Protein AF-A0A1E8FIF0-F1 (afdb_monomer_lite)

Secondary structure (DSSP, 8-state):
--HHHHHHHHHHHHHHHHHHHHHHHHHHHHS-TTTT-S-GGGHHHHHHHHHHHHHHHHHHH-TT-HHHHTTGGGG---HHHHHHHHHHHHHHHHHHHHHHHHHHHH--HHHHHHIIIIIHHHHHHHHHHHHHHHHHHHHHHTT--

Radius of gyration: 16.67 Å; chains: 1; bounding box: 37×28×55 Å

Foldseek 3Di:
DDPVLLVLLLVLLLVLLVVLLVVLVVCVVVDVPCVVPVDNLLVQLVSLVSSLVSQVVVCVVVVLGSSCVSVVVVSPDDSVLSNQLRVLSSVLSNVSNVVSVVCSVPPDPVSNVCCVPPVNVVSSNCSSVVSSVVSVVVVVVVPDD

Sequence (145 aa):
MTKMSMWAIYWRFYLVVFSVFLLTVLVIQLLPVLPLIPNTVYHPTAFWLMAGLITFILSLFVPQGLVYACYGKRLSFRPVFWTRLHYCLYGLFGFLAAFALIVQAVASPFVWAGYKLYCQPAVLLLGPWVAVSLTLSVAKQNNRP

pLDDT: mean 88.97, std 8.43, range [41.06, 96.06]

Structure (mmCIF, N/CA/C/O backbone):
data_AF-A0A1E8FIF0-F1
#
_entry.id   AF-A0A1E8FIF0-F1
#
loop_
_atom_site.group_PDB
_atom_site.id
_atom_site.type_symbol
_atom_site.label_atom_id
_atom_site.label_alt_id
_atom_site.label_comp_id
_atom_site.label_asym_id
_atom_site.label_entity_id
_atom_site.label_seq_id
_atom_site.pdbx_PDB_ins_code
_atom_site.Cartn_x
_atom_site.Cartn_y
_atom_site.Cartn_z
_atom_site.occupancy
_atom_site.B_iso_or_equiv
_atom_site.auth_seq_id
_atom_site.auth_comp_id
_atom_site.auth_asym_id
_atom_site.auth_atom_id
_atom_site.pdbx_PDB_model_num
ATOM 1 N N . MET A 1 1 ? -4.656 -11.500 24.552 1.00 57.56 1 MET A N 1
ATOM 2 C CA . MET A 1 1 ? -5.024 -11.052 23.190 1.00 57.56 1 MET A CA 1
ATOM 3 C C . MET A 1 1 ? -4.985 -12.260 22.263 1.00 57.56 1 MET A C 1
ATOM 5 O O . MET A 1 1 ? -3.965 -12.934 22.231 1.00 57.56 1 MET A O 1
ATOM 9 N N . THR A 1 2 ? -6.103 -12.619 21.628 1.00 68.19 2 THR A N 1
ATOM 10 C CA . THR A 1 2 ? -6.284 -13.923 20.959 1.00 68.19 2 THR A CA 1
ATOM 11 C C . THR A 1 2 ? -5.759 -13.908 19.517 1.00 68.19 2 THR A C 1
ATOM 13 O O . THR A 1 2 ? -5.842 -12.883 18.841 1.00 68.19 2 THR A O 1
ATOM 16 N N . LYS A 1 3 ? -5.261 -15.049 19.008 1.00 70.00 3 LYS A N 1
ATOM 17 C CA . LYS A 1 3 ? -4.863 -15.225 17.589 1.00 70.00 3 LYS A CA 1
ATOM 18 C C . LYS A 1 3 ? -5.953 -14.754 16.607 1.00 70.00 3 LYS A C 1
ATOM 20 O O . LYS A 1 3 ? -5.643 -14.191 15.563 1.00 70.00 3 LYS A O 1
ATOM 25 N N . MET A 1 4 ? -7.223 -14.903 16.993 1.00 69.12 4 MET A N 1
ATOM 26 C CA . MET A 1 4 ? -8.390 -14.430 16.238 1.00 69.12 4 MET A CA 1
ATOM 27 C C . MET A 1 4 ? -8.372 -12.919 15.971 1.00 69.12 4 MET A C 1
ATOM 29 O O . MET A 1 4 ? -8.752 -12.480 14.889 1.00 69.12 4 MET A O 1
ATOM 33 N N . SER A 1 5 ? -7.887 -12.116 16.920 1.00 80.44 5 SER A N 1
ATOM 34 C CA . SER A 1 5 ? -7.798 -10.668 16.736 1.00 80.44 5 SER A CA 1
ATOM 35 C C . SER A 1 5 ? -6.733 -10.279 15.706 1.00 80.44 5 SER A C 1
ATOM 37 O O . SER A 1 5 ? -6.986 -9.380 14.907 1.00 80.44 5 SER A O 1
ATOM 39 N N . MET A 1 6 ? -5.589 -10.973 15.673 1.00 85.06 6 MET A N 1
ATOM 40 C CA . MET A 1 6 ? -4.544 -10.727 14.669 1.00 85.06 6 MET A CA 1
ATOM 41 C C . MET A 1 6 ? -5.052 -11.003 13.257 1.00 85.06 6 MET A C 1
ATOM 43 O O . MET A 1 6 ? -4.912 -10.159 12.376 1.00 85.06 6 MET A O 1
ATOM 47 N N . TRP A 1 7 ? -5.713 -12.145 13.066 1.00 89.12 7 TRP A N 1
ATOM 48 C CA . TRP A 1 7 ? -6.292 -12.521 11.778 1.00 89.12 7 TRP A CA 1
ATOM 49 C C . TRP A 1 7 ? -7.358 -11.530 11.298 1.00 89.12 7 TRP A C 1
ATOM 51 O O . TRP A 1 7 ? -7.396 -11.149 10.129 1.00 89.12 7 TRP A O 1
ATOM 61 N N . ALA A 1 8 ? -8.191 -11.051 12.223 1.00 90.19 8 ALA A N 1
ATOM 62 C CA . ALA A 1 8 ? -9.216 -10.062 11.929 1.00 90.19 8 ALA A CA 1
ATOM 63 C C . ALA A 1 8 ? -8.621 -8.730 11.436 1.00 90.19 8 ALA A C 1
ATOM 65 O O . ALA A 1 8 ? -9.164 -8.120 10.513 1.00 90.19 8 ALA A O 1
ATOM 66 N N . ILE A 1 9 ? -7.521 -8.266 12.034 1.00 91.12 9 ILE A N 1
ATOM 67 C CA . ILE A 1 9 ? -6.844 -7.035 11.604 1.00 91.12 9 ILE A CA 1
ATOM 68 C C . ILE A 1 9 ? -6.140 -7.258 10.260 1.00 91.12 9 ILE A C 1
ATOM 70 O O . ILE A 1 9 ? -6.245 -6.415 9.372 1.00 91.12 9 ILE A O 1
ATOM 74 N N . TYR A 1 10 ? -5.479 -8.406 10.099 1.00 91.69 10 TYR A N 1
ATOM 75 C CA . TYR A 1 10 ? -4.754 -8.775 8.887 1.00 91.69 10 TYR A CA 1
ATOM 76 C C . TYR A 1 10 ? -5.641 -8.692 7.637 1.00 91.69 10 TYR A C 1
ATOM 78 O O . TYR A 1 10 ? -5.324 -7.944 6.716 1.00 91.69 10 TYR A O 1
ATOM 86 N N . TRP A 1 11 ? -6.809 -9.343 7.635 1.00 91.19 11 TRP A N 1
ATOM 87 C CA . TRP A 1 11 ? -7.717 -9.283 6.483 1.00 91.19 11 TRP A CA 1
ATOM 88 C C . TRP A 1 11 ? -8.254 -7.888 6.179 1.00 91.19 11 TRP A C 1
ATOM 90 O O . TRP A 1 11 ? -8.413 -7.537 5.014 1.00 91.19 11 TRP A O 1
ATOM 100 N N . ARG A 1 12 ? -8.515 -7.069 7.205 1.00 93.94 12 ARG A N 1
ATOM 101 C CA . ARG A 1 12 ? -8.953 -5.677 7.005 1.00 93.94 12 ARG A CA 1
ATOM 102 C C . ARG A 1 12 ? -7.869 -4.853 6.335 1.00 93.94 12 ARG A C 1
ATOM 104 O O . ARG A 1 12 ? -8.163 -4.075 5.437 1.00 93.94 12 ARG A O 1
ATOM 111 N N . PHE A 1 13 ? -6.622 -5.049 6.752 1.00 93.94 13 PHE A N 1
ATOM 112 C CA . PHE A 1 13 ? -5.481 -4.386 6.140 1.00 93.94 13 PHE A CA 1
ATOM 113 C C . PHE A 1 13 ? -5.356 -4.776 4.663 1.00 93.94 13 PHE A C 1
ATOM 115 O O . PHE A 1 13 ? -5.211 -3.906 3.811 1.00 93.94 13 PHE A O 1
ATOM 122 N N . TYR A 1 14 ? -5.496 -6.065 4.347 1.00 93.62 14 TYR A N 1
ATOM 123 C CA . TYR A 1 14 ? -5.507 -6.546 2.964 1.00 93.62 14 TYR A CA 1
ATOM 124 C C . TYR A 1 14 ? -6.635 -5.966 2.129 1.00 93.62 14 TYR A C 1
ATOM 126 O O . TYR A 1 14 ? -6.396 -5.551 1.001 1.00 93.62 14 TYR A O 1
ATOM 134 N N . LEU A 1 15 ? -7.846 -5.914 2.684 1.00 94.62 15 LEU A N 1
ATOM 135 C CA . LEU A 1 15 ? -8.990 -5.317 2.008 1.00 94.62 15 LEU A CA 1
ATOM 136 C C . LEU A 1 15 ? -8.689 -3.859 1.653 1.00 94.62 15 LEU A C 1
ATOM 138 O O . LEU A 1 15 ? -8.938 -3.447 0.527 1.00 94.62 15 LEU A O 1
ATOM 142 N N . VAL A 1 16 ? -8.088 -3.098 2.571 1.00 95.00 16 VAL A N 1
ATOM 143 C CA . VAL A 1 16 ? -7.667 -1.718 2.294 1.00 95.00 16 VAL A CA 1
ATOM 144 C C . VAL A 1 16 ? -6.605 -1.657 1.200 1.00 95.00 16 VAL A C 1
ATOM 146 O O . VAL A 1 16 ? -6.774 -0.889 0.258 1.00 95.00 16 VAL A O 1
ATOM 149 N N . VAL A 1 17 ? -5.538 -2.457 1.288 1.00 94.56 17 VAL A N 1
ATOM 150 C CA . VAL A 1 17 ? -4.471 -2.483 0.269 1.00 94.56 17 VAL A CA 1
ATOM 151 C C . VAL A 1 17 ? -5.044 -2.814 -1.108 1.00 94.56 17 VAL A C 1
ATOM 153 O O . VAL A 1 17 ? -4.742 -2.124 -2.078 1.00 94.56 17 VAL A O 1
ATOM 156 N N . PHE A 1 18 ? -5.910 -3.823 -1.187 1.00 94.56 18 PHE A N 1
ATOM 157 C CA . PHE A 1 18 ? -6.570 -4.233 -2.420 1.00 94.56 18 PHE A CA 1
ATOM 158 C C . PHE A 1 18 ? -7.480 -3.132 -2.978 1.00 94.56 18 PHE A C 1
ATOM 160 O O . PHE A 1 18 ? -7.383 -2.798 -4.156 1.00 94.56 18 PHE A O 1
ATOM 167 N N . SER A 1 19 ? -8.309 -2.509 -2.137 1.00 94.69 19 SER A N 1
ATOM 168 C CA . SER A 1 19 ? -9.178 -1.401 -2.548 1.00 94.69 19 SER A CA 1
ATOM 169 C C . SER A 1 19 ? -8.383 -0.191 -3.045 1.00 94.69 19 SER A C 1
ATOM 171 O O . SER A 1 19 ? -8.732 0.387 -4.072 1.00 94.69 19 SER A O 1
ATOM 173 N N . VAL A 1 20 ? -7.289 0.175 -2.366 1.00 95.62 20 VAL A N 1
ATOM 174 C CA . VAL A 1 20 ? -6.392 1.256 -2.811 1.00 95.62 20 VAL A CA 1
ATOM 175 C C . VAL A 1 20 ? -5.733 0.894 -4.139 1.00 95.62 20 VAL A C 1
ATOM 177 O O . VAL A 1 20 ? -5.651 1.740 -5.026 1.00 95.62 20 VAL A O 1
ATOM 180 N N . PHE A 1 21 ? -5.294 -0.354 -4.306 1.00 94.75 21 PHE A N 1
ATOM 181 C CA . PHE A 1 21 ? -4.705 -0.832 -5.554 1.00 94.75 21 PHE A CA 1
ATOM 182 C C . PHE A 1 21 ? -5.697 -0.732 -6.719 1.00 94.75 21 PHE A C 1
ATOM 184 O O . PHE A 1 21 ? -5.369 -0.138 -7.744 1.00 94.75 21 PHE A O 1
ATOM 191 N N . LEU A 1 22 ? -6.926 -1.230 -6.547 1.00 95.81 22 LEU A N 1
ATOM 192 C CA . LEU A 1 22 ? -7.983 -1.116 -7.557 1.00 95.81 22 LEU A CA 1
ATOM 193 C C . LEU A 1 22 ? -8.293 0.341 -7.898 1.00 95.81 22 LEU A C 1
ATOM 195 O O . LEU A 1 22 ? -8.395 0.690 -9.073 1.00 95.81 22 LEU A O 1
ATOM 199 N N . LEU A 1 23 ? -8.400 1.202 -6.883 1.00 95.94 23 LEU A N 1
ATOM 200 C CA . LEU A 1 23 ? -8.649 2.622 -7.097 1.00 95.94 23 LEU A CA 1
ATOM 201 C C . LEU A 1 23 ? -7.483 3.285 -7.839 1.00 95.94 23 LEU A C 1
ATOM 203 O O . LEU A 1 23 ? -7.711 4.115 -8.707 1.00 95.94 23 LEU A O 1
ATOM 207 N N . THR A 1 24 ? -6.244 2.886 -7.555 1.00 95.56 24 THR A N 1
ATOM 208 C CA . THR A 1 24 ? -5.052 3.390 -8.252 1.00 95.56 24 THR A CA 1
ATOM 209 C C . THR A 1 24 ? -5.065 2.985 -9.722 1.00 95.56 24 THR A C 1
ATOM 211 O O . THR A 1 24 ? -4.824 3.826 -10.585 1.00 95.56 24 THR A O 1
ATOM 214 N N . VAL A 1 25 ? -5.399 1.725 -10.024 1.00 94.25 25 VAL A N 1
ATOM 215 C CA . VAL A 1 25 ? -5.568 1.245 -11.405 1.00 94.25 25 VAL A CA 1
ATOM 216 C C . VAL A 1 25 ? -6.651 2.048 -12.123 1.00 94.25 25 VAL A C 1
ATOM 218 O O . VAL A 1 25 ? -6.410 2.541 -13.221 1.00 94.25 25 VAL A O 1
ATOM 221 N N . LEU A 1 26 ? -7.811 2.236 -11.491 1.00 95.06 26 LEU A N 1
ATOM 222 C CA . LEU A 1 26 ? -8.918 3.002 -12.061 1.00 95.06 26 LEU A CA 1
ATOM 223 C C . LEU A 1 26 ? -8.533 4.468 -12.305 1.00 95.06 26 LEU A C 1
ATOM 225 O O . LEU A 1 26 ? -8.788 4.999 -13.380 1.00 95.06 26 LEU A O 1
ATOM 229 N N . VAL A 1 27 ? -7.859 5.109 -11.349 1.00 94.31 27 VAL A N 1
ATOM 230 C CA . VAL A 1 27 ? -7.375 6.490 -11.487 1.00 94.31 27 VAL A CA 1
ATOM 231 C C . VAL A 1 27 ? -6.384 6.614 -12.640 1.00 94.31 27 VAL A C 1
ATOM 233 O O . VAL A 1 27 ? -6.498 7.545 -13.423 1.00 94.31 27 VAL A O 1
ATOM 236 N N . ILE A 1 28 ? -5.447 5.678 -12.788 1.00 92.81 28 ILE A N 1
ATOM 237 C CA . ILE A 1 28 ? -4.466 5.685 -13.884 1.00 92.81 28 ILE A CA 1
ATOM 238 C C . ILE A 1 28 ? -5.111 5.409 -15.249 1.00 92.81 28 ILE A C 1
ATOM 240 O O . ILE A 1 28 ? -4.606 5.871 -16.268 1.00 92.81 28 ILE A O 1
ATOM 244 N N . GLN A 1 29 ? -6.207 4.650 -15.293 1.00 91.00 29 GLN A N 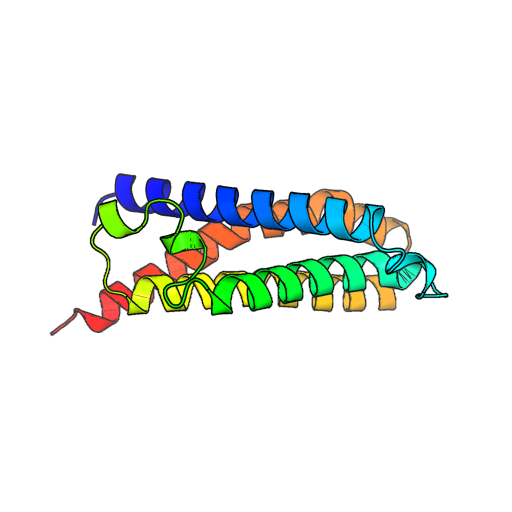1
ATOM 245 C CA . GLN A 1 29 ? -6.958 4.426 -16.530 1.00 91.00 29 GLN A CA 1
ATOM 246 C C . GLN A 1 29 ? -7.797 5.645 -16.928 1.00 91.00 29 GLN A C 1
ATOM 248 O O . GLN A 1 29 ? -7.895 5.953 -18.113 1.00 91.00 29 GLN A O 1
ATOM 253 N N . LEU A 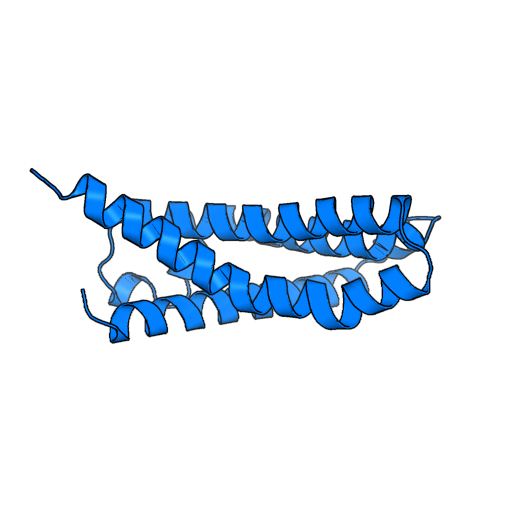1 30 ? -8.405 6.330 -15.956 1.00 93.31 30 LEU A N 1
ATOM 254 C CA . LEU A 1 30 ? -9.279 7.480 -16.204 1.00 93.31 30 LEU A CA 1
ATOM 255 C C . LEU A 1 30 ? -8.514 8.797 -16.367 1.00 93.31 30 LEU A C 1
ATOM 257 O O . LEU A 1 30 ? -8.958 9.680 -17.096 1.00 93.31 30 LEU A O 1
ATOM 261 N N . LEU A 1 31 ? -7.379 8.942 -15.686 1.00 90.75 31 LEU A N 1
ATOM 262 C CA . LEU A 1 31 ? -6.505 10.104 -15.777 1.00 90.75 31 LEU A CA 1
ATOM 263 C C . LEU A 1 31 ? -5.203 9.685 -16.466 1.00 90.75 31 LEU A C 1
ATOM 265 O O . LEU A 1 31 ? -4.559 8.745 -16.001 1.00 90.75 31 LEU A O 1
ATOM 269 N N . PRO A 1 32 ? -4.742 10.396 -17.511 1.00 85.50 32 PRO A N 1
ATOM 270 C CA . PRO A 1 32 ? -3.530 10.049 -18.252 1.00 85.50 32 PRO A CA 1
ATOM 271 C C . PRO A 1 32 ? -2.247 10.407 -17.475 1.00 85.50 32 PRO A C 1
ATOM 273 O O . PRO A 1 32 ? -1.333 11.012 -18.019 1.00 85.50 32 PRO A O 1
ATOM 276 N N . VAL A 1 33 ? -2.144 10.018 -16.201 1.00 85.06 33 VAL A N 1
ATOM 277 C CA . VAL A 1 33 ? -1.016 10.352 -15.316 1.00 85.06 33 VAL A CA 1
ATOM 278 C C . VAL A 1 33 ? 0.282 9.693 -15.782 1.00 85.06 33 VAL A C 1
ATOM 280 O O . VAL A 1 33 ? 1.323 10.340 -15.786 1.00 85.06 33 VAL A O 1
ATOM 283 N N . LEU A 1 34 ? 0.238 8.421 -16.197 1.00 88.56 34 LEU A N 1
ATOM 284 C CA . LEU A 1 34 ? 1.436 7.715 -16.669 1.00 88.56 34 LEU A CA 1
ATOM 285 C C . LEU A 1 34 ? 1.973 8.273 -18.001 1.00 88.56 34 LEU A C 1
ATOM 287 O O . LEU A 1 34 ? 3.170 8.527 -18.065 1.00 88.56 34 LEU A O 1
ATOM 291 N N . PRO A 1 35 ? 1.142 8.554 -19.028 1.00 90.00 35 PRO A N 1
ATOM 292 C CA . PRO A 1 35 ? 1.596 9.228 -20.249 1.00 90.00 35 PRO A CA 1
ATOM 293 C C . PRO A 1 35 ? 2.308 10.574 -20.042 1.00 90.00 35 PRO A C 1
ATOM 295 O O . PRO A 1 35 ? 3.109 10.962 -20.888 1.00 90.00 35 PRO A O 1
ATOM 298 N N . LEU A 1 36 ? 2.045 11.286 -18.938 1.00 90.56 36 LEU A N 1
ATOM 299 C CA . LEU A 1 36 ? 2.743 12.538 -18.607 1.00 90.56 36 LEU A CA 1
ATOM 300 C C . LEU A 1 36 ? 4.198 12.320 -18.168 1.00 90.56 36 LEU A C 1
ATOM 302 O O . LEU A 1 36 ? 4.950 13.285 -18.060 1.00 90.56 36 LEU A O 1
ATOM 306 N N . ILE A 1 37 ? 4.599 11.076 -17.900 1.00 91.56 37 ILE A N 1
ATOM 307 C CA . ILE A 1 37 ? 5.949 10.702 -17.489 1.00 91.56 37 ILE A CA 1
ATOM 308 C C . ILE A 1 37 ? 6.675 10.156 -18.728 1.00 91.56 37 ILE A C 1
ATOM 310 O O . ILE A 1 37 ? 6.437 9.013 -19.116 1.00 91.56 37 ILE A O 1
ATOM 314 N N . PRO A 1 38 ? 7.594 10.921 -19.354 1.00 88.94 38 PRO A N 1
ATOM 315 C CA . PRO A 1 38 ? 8.196 10.526 -20.633 1.00 88.94 38 PRO A CA 1
ATOM 316 C C . PRO A 1 38 ? 8.997 9.227 -20.537 1.00 88.94 38 PRO A C 1
ATOM 318 O O . PRO A 1 38 ? 9.100 8.455 -21.486 1.00 88.94 38 PRO A O 1
ATOM 321 N N . ASN A 1 39 ? 9.589 8.994 -19.367 1.00 88.62 39 ASN A N 1
ATOM 322 C CA . ASN A 1 39 ? 10.393 7.823 -19.103 1.00 88.62 39 ASN A CA 1
ATOM 323 C C . ASN A 1 39 ? 9.549 6.769 -18.373 1.00 88.62 39 ASN A C 1
ATOM 325 O O . ASN A 1 39 ? 9.343 6.832 -17.157 1.00 88.62 39 ASN A O 1
ATOM 329 N N . THR A 1 40 ? 9.112 5.769 -19.141 1.00 88.38 40 THR A N 1
ATOM 330 C CA . THR A 1 40 ? 8.257 4.663 -18.684 1.00 88.38 40 THR A CA 1
ATOM 331 C C . THR A 1 40 ? 8.866 3.843 -17.557 1.00 88.38 40 THR A C 1
ATOM 333 O O . THR A 1 40 ? 8.156 3.153 -16.822 1.00 88.38 40 THR A O 1
ATOM 336 N N . VAL A 1 41 ? 10.181 3.939 -17.377 1.00 85.88 41 VAL A N 1
ATOM 337 C CA . VAL A 1 41 ? 10.883 3.213 -16.335 1.00 85.88 41 VAL A CA 1
ATOM 338 C C . VAL A 1 41 ? 10.418 3.696 -14.945 1.00 85.88 41 VAL A C 1
ATOM 340 O O . VAL A 1 41 ? 10.298 2.875 -14.042 1.00 85.88 41 VAL A O 1
ATOM 343 N N . TYR A 1 42 ? 9.995 4.961 -14.789 1.00 89.69 42 TYR A N 1
ATOM 344 C CA . TYR A 1 42 ? 9.448 5.496 -13.528 1.00 89.69 42 TYR A CA 1
ATOM 345 C C . TYR A 1 42 ? 7.979 5.141 -13.250 1.00 89.69 42 TYR A C 1
ATOM 347 O O . TYR A 1 42 ? 7.469 5.467 -12.174 1.00 89.69 42 TYR A O 1
ATOM 355 N N . HIS A 1 43 ? 7.277 4.472 -14.173 1.00 91.75 43 HIS A N 1
ATOM 356 C CA . HIS A 1 43 ? 5.856 4.153 -13.994 1.00 91.75 43 HIS A CA 1
ATOM 357 C C . HIS A 1 43 ? 5.550 3.377 -12.702 1.00 91.75 43 HIS A C 1
ATOM 359 O O . HIS A 1 43 ? 4.567 3.717 -12.047 1.00 91.75 43 HIS A O 1
ATOM 365 N N . PRO A 1 44 ? 6.345 2.378 -12.269 1.00 91.56 44 PRO A N 1
ATOM 366 C CA . PRO A 1 44 ? 6.051 1.660 -11.027 1.00 91.56 44 PRO A CA 1
ATOM 367 C C . PRO A 1 44 ? 6.202 2.533 -9.783 1.00 91.56 44 PRO A C 1
ATOM 369 O O . PRO A 1 44 ? 5.398 2.430 -8.862 1.00 91.56 44 PRO A O 1
ATOM 372 N N . THR A 1 45 ? 7.191 3.426 -9.763 1.00 93.62 45 THR A N 1
ATOM 373 C CA . THR A 1 45 ? 7.349 4.406 -8.683 1.00 93.62 45 THR A CA 1
ATOM 374 C C . THR A 1 45 ? 6.151 5.348 -8.643 1.00 93.62 45 THR A C 1
ATOM 376 O O . THR A 1 45 ? 5.547 5.532 -7.588 1.00 93.62 45 THR A O 1
ATOM 379 N N . ALA A 1 46 ? 5.751 5.884 -9.800 1.00 93.56 46 ALA A N 1
ATOM 380 C CA . ALA A 1 46 ? 4.573 6.735 -9.917 1.00 93.56 46 ALA A CA 1
ATOM 381 C C . ALA A 1 46 ? 3.291 6.013 -9.474 1.00 93.56 46 ALA A C 1
ATOM 383 O O . ALA A 1 46 ? 2.484 6.591 -8.752 1.00 93.56 46 ALA A O 1
ATOM 384 N N . PHE A 1 47 ? 3.131 4.736 -9.831 1.00 94.38 47 PHE A N 1
ATOM 385 C CA . PHE A 1 47 ? 2.007 3.905 -9.401 1.00 94.38 47 PHE A CA 1
ATOM 386 C C . PHE A 1 47 ? 1.908 3.830 -7.870 1.00 94.38 47 PHE A C 1
ATOM 388 O O . PHE A 1 47 ? 0.855 4.110 -7.299 1.00 94.38 47 PHE A O 1
ATOM 395 N N . TRP A 1 48 ? 3.008 3.507 -7.184 1.00 95.81 48 TRP A N 1
ATOM 396 C CA . TRP A 1 48 ? 3.011 3.401 -5.722 1.00 95.81 48 TRP A CA 1
ATOM 397 C C . TRP A 1 48 ? 2.853 4.755 -5.022 1.00 95.81 48 TRP A C 1
ATOM 399 O O . TRP A 1 48 ? 2.184 4.832 -3.990 1.00 95.81 48 TRP A O 1
ATOM 409 N N . LEU A 1 49 ? 3.393 5.833 -5.597 1.00 95.19 49 LEU A N 1
ATOM 410 C CA . LEU A 1 49 ? 3.147 7.191 -5.109 1.00 95.19 49 LEU A CA 1
ATOM 411 C C . LEU A 1 49 ? 1.675 7.586 -5.246 1.00 95.19 49 LEU A C 1
ATOM 413 O O . LEU A 1 49 ? 1.117 8.153 -4.310 1.00 95.19 49 LEU A O 1
ATOM 417 N N . MET A 1 50 ? 1.021 7.233 -6.356 1.00 95.50 50 MET A N 1
ATOM 418 C CA . MET A 1 50 ? -0.415 7.455 -6.537 1.00 95.50 50 MET A CA 1
ATOM 419 C C . MET A 1 50 ? -1.242 6.665 -5.519 1.00 95.50 50 MET A C 1
ATOM 421 O O . MET A 1 50 ? -2.154 7.231 -4.922 1.00 95.50 50 MET A O 1
ATOM 425 N N . ALA A 1 51 ? -0.890 5.406 -5.241 1.00 95.88 51 ALA A N 1
ATOM 426 C CA . ALA A 1 51 ? -1.526 4.628 -4.175 1.00 95.88 51 ALA A CA 1
ATOM 427 C C . ALA A 1 51 ? -1.369 5.300 -2.797 1.00 95.88 51 ALA A C 1
ATOM 429 O O . ALA A 1 51 ? -2.331 5.398 -2.027 1.00 95.88 51 ALA A O 1
ATOM 430 N N . GLY A 1 52 ? -0.175 5.822 -2.500 1.00 95.62 52 GLY A N 1
ATOM 431 C CA . GLY A 1 52 ? 0.094 6.608 -1.296 1.00 95.62 52 GLY A CA 1
ATOM 432 C C . GLY A 1 52 ? -0.739 7.892 -1.227 1.00 95.62 52 GLY A C 1
ATOM 433 O O . GLY A 1 52 ? -1.349 8.165 -0.195 1.00 95.62 52 GLY A O 1
ATOM 434 N N . LEU A 1 53 ? -0.831 8.639 -2.329 1.00 95.19 53 LEU A N 1
ATOM 435 C CA . LEU A 1 53 ? -1.615 9.872 -2.431 1.00 95.19 53 LEU A CA 1
ATOM 436 C C . LEU A 1 53 ? -3.117 9.612 -2.270 1.00 95.19 53 LEU A C 1
ATOM 438 O O . LEU A 1 53 ? -3.787 10.319 -1.524 1.00 95.19 53 LEU A O 1
ATOM 442 N N . ILE A 1 54 ? -3.643 8.571 -2.913 1.00 94.88 54 ILE A N 1
ATOM 443 C CA . ILE A 1 54 ? -5.034 8.133 -2.753 1.00 94.88 54 ILE A CA 1
ATOM 444 C C . ILE A 1 54 ? -5.305 7.788 -1.292 1.00 94.88 54 ILE A C 1
ATOM 446 O O . ILE A 1 54 ? -6.266 8.276 -0.703 1.00 94.88 54 ILE A O 1
ATOM 450 N N . THR A 1 55 ? -4.428 6.992 -0.680 1.00 94.62 55 THR A N 1
ATOM 451 C CA . THR A 1 55 ? -4.526 6.649 0.744 1.00 94.62 55 THR A CA 1
ATOM 452 C C . THR A 1 55 ? -4.520 7.905 1.611 1.00 94.62 55 THR A C 1
ATOM 454 O O . THR A 1 55 ? -5.290 7.993 2.567 1.00 94.62 55 THR A O 1
ATOM 457 N N . PHE A 1 56 ? -3.691 8.890 1.248 1.00 93.56 56 PHE A N 1
ATOM 458 C CA . PHE A 1 56 ? -3.592 10.169 1.937 1.00 93.56 56 PHE A CA 1
ATOM 459 C C . PHE A 1 56 ? -4.892 10.953 1.874 1.00 93.56 56 PHE A C 1
ATOM 461 O O . PHE A 1 56 ? -5.450 11.286 2.919 1.00 93.56 56 PHE A O 1
ATOM 468 N N . ILE A 1 57 ? -5.423 11.153 0.673 1.00 94.06 57 ILE A N 1
ATOM 469 C CA . ILE A 1 57 ? -6.685 11.856 0.447 1.00 94.06 57 ILE A CA 1
ATOM 470 C C . ILE A 1 57 ? -7.829 11.158 1.186 1.00 94.06 57 ILE A C 1
ATOM 472 O O . ILE A 1 57 ? -8.572 11.808 1.917 1.00 94.06 57 ILE A O 1
ATOM 476 N N . LEU A 1 58 ? -7.948 9.832 1.067 1.00 92.81 58 LEU A N 1
ATOM 477 C CA . LEU A 1 58 ? -9.002 9.078 1.750 1.00 92.81 58 LEU A CA 1
ATOM 478 C C . LEU A 1 58 ? -8.889 9.177 3.280 1.00 92.81 58 LEU A C 1
ATOM 480 O O . LEU A 1 58 ? -9.904 9.178 3.976 1.00 92.81 58 LEU A O 1
ATOM 484 N N . SER A 1 59 ? -7.673 9.299 3.819 1.00 90.31 59 SER A N 1
ATOM 485 C CA . SER A 1 59 ? -7.469 9.455 5.263 1.00 90.31 59 SER A CA 1
ATOM 486 C C . SER A 1 59 ? -7.978 10.780 5.824 1.00 90.31 59 SER A C 1
ATOM 488 O O . SER A 1 59 ? -8.328 10.830 7.002 1.00 90.31 59 SER A O 1
ATOM 490 N N . LEU A 1 60 ? -8.082 11.826 4.996 1.00 91.62 60 LEU A N 1
ATOM 491 C CA . LEU A 1 60 ? -8.635 13.117 5.418 1.00 91.62 60 LEU A CA 1
ATOM 492 C C . LEU A 1 60 ? -10.102 12.982 5.851 1.00 91.62 60 LEU A C 1
ATOM 494 O O . LEU A 1 60 ? -10.567 13.736 6.700 1.00 91.62 60 LEU A O 1
ATOM 498 N N . PHE A 1 61 ? -10.811 11.983 5.316 1.00 93.12 61 PHE A N 1
ATOM 499 C CA . PHE A 1 61 ? -12.202 11.678 5.655 1.00 93.12 61 PHE A CA 1
ATOM 500 C C . PHE A 1 61 ? -12.343 10.623 6.761 1.00 93.12 61 PHE A C 1
ATOM 502 O O . PHE A 1 61 ? -13.423 10.454 7.325 1.00 93.12 61 PHE A O 1
ATOM 509 N N . VAL A 1 62 ? -11.266 9.900 7.084 1.00 91.62 62 VAL A N 1
ATOM 510 C CA . VAL A 1 62 ? -11.258 8.825 8.084 1.00 91.62 62 VAL A CA 1
ATOM 511 C C . VAL A 1 62 ? -10.067 9.027 9.027 1.00 91.62 62 VAL A C 1
ATOM 513 O O . VAL A 1 62 ? -9.027 8.389 8.851 1.00 91.62 62 VAL A O 1
ATOM 516 N N . PRO A 1 63 ? -10.196 9.871 10.069 1.00 85.56 63 PRO A N 1
ATOM 517 C CA . PRO A 1 63 ? -9.067 10.259 10.920 1.00 85.56 63 PRO A CA 1
ATOM 518 C C . PRO A 1 63 ? -8.472 9.091 11.722 1.00 85.56 63 PRO A C 1
ATOM 520 O O . PRO A 1 63 ? -7.301 9.123 12.095 1.00 85.56 63 PRO A O 1
ATOM 523 N N . GLN A 1 64 ? -9.246 8.028 11.978 1.00 86.62 64 GLN A N 1
ATOM 524 C CA . GLN A 1 64 ? -8.721 6.804 12.598 1.00 86.62 64 GLN A CA 1
ATOM 525 C C . GLN A 1 64 ? -7.973 5.887 11.609 1.00 86.62 64 GLN A C 1
ATOM 527 O O . GLN A 1 64 ? -7.394 4.889 12.032 1.00 86.62 64 GLN A O 1
ATOM 532 N N . GLY A 1 65 ? -7.970 6.206 10.314 1.00 91.00 65 GLY A N 1
ATOM 533 C CA . GLY A 1 65 ? -7.314 5.444 9.255 1.00 91.00 65 GLY A CA 1
ATOM 534 C C . GLY A 1 65 ? -8.229 4.467 8.516 1.00 91.00 65 GLY A C 1
ATOM 535 O O . GLY A 1 65 ? -9.261 4.019 9.019 1.00 91.00 65 GLY A O 1
ATOM 536 N N . LEU A 1 66 ? -7.828 4.086 7.303 1.00 92.25 66 LEU A N 1
ATOM 537 C CA . LEU A 1 66 ? -8.663 3.272 6.406 1.00 92.25 66 LEU A CA 1
ATOM 538 C C . LEU A 1 66 ? -8.918 1.861 6.940 1.00 92.25 66 LEU A C 1
ATOM 540 O O . LEU A 1 66 ? -10.012 1.324 6.790 1.00 92.25 66 LEU A O 1
ATOM 544 N N . VAL A 1 67 ? -7.941 1.278 7.640 1.00 92.38 67 VAL A N 1
ATOM 545 C CA . VAL A 1 67 ? -8.097 -0.051 8.256 1.00 92.38 67 VAL A CA 1
ATOM 546 C C . VAL A 1 67 ? -9.195 -0.034 9.326 1.00 92.38 67 VAL A C 1
ATOM 548 O O . VAL A 1 67 ? -9.907 -1.024 9.499 1.00 92.38 67 VAL A O 1
ATOM 551 N N . TYR A 1 68 ? -9.385 1.100 10.009 1.00 92.38 68 TYR A N 1
ATOM 552 C CA . TYR A 1 68 ? -10.477 1.272 10.963 1.00 92.38 68 TYR A CA 1
ATOM 553 C C . TYR A 1 68 ? -11.846 1.381 10.278 1.00 92.38 68 TYR A C 1
ATOM 555 O O . TYR A 1 68 ? -12.816 0.814 10.791 1.00 92.38 68 TYR A O 1
ATOM 563 N N . ALA A 1 69 ? -11.940 2.041 9.116 1.00 91.44 69 ALA A N 1
ATOM 564 C CA . ALA A 1 69 ? -13.194 2.133 8.356 1.00 91.44 69 ALA A CA 1
ATOM 565 C C . ALA A 1 69 ? -13.747 0.751 7.968 1.00 91.44 69 ALA A C 1
ATOM 567 O O . ALA A 1 69 ? -14.960 0.551 7.939 1.00 91.44 69 ALA A O 1
ATOM 568 N N . CYS A 1 70 ? -12.876 -0.243 7.774 1.00 90.75 70 CYS A N 1
ATOM 569 C CA . CYS A 1 70 ? -13.251 -1.631 7.501 1.00 90.75 70 CYS A CA 1
ATOM 570 C C . CYS A 1 70 ? -13.727 -2.382 8.764 1.00 90.75 70 CYS A C 1
ATOM 572 O O . CYS A 1 70 ? -13.177 -3.415 9.149 1.00 90.75 70 CYS A O 1
ATOM 574 N N . TYR A 1 71 ? -14.769 -1.882 9.436 1.00 83.12 71 TYR A N 1
ATOM 575 C CA . TYR A 1 71 ? -15.355 -2.471 10.652 1.00 83.12 71 TYR A CA 1
ATOM 576 C C . TYR A 1 71 ? -14.376 -2.602 11.837 1.00 83.12 71 TYR A C 1
ATOM 578 O O . TYR A 1 71 ? -14.433 -3.583 12.590 1.00 83.12 71 TYR A O 1
ATOM 586 N N . GLY A 1 72 ? -13.479 -1.630 12.020 1.00 81.19 72 GLY A N 1
ATOM 587 C CA . GLY A 1 72 ? -12.518 -1.583 13.127 1.00 81.19 72 GLY A CA 1
ATOM 588 C C . GLY A 1 72 ? -13.172 -1.388 14.498 1.00 81.19 72 GLY A C 1
ATOM 589 O O . GLY A 1 72 ? -12.720 -1.973 15.483 1.00 81.19 72 GLY A O 1
ATOM 590 N N . LYS A 1 73 ? -14.308 -0.675 14.562 1.00 84.38 73 LYS A N 1
ATOM 591 C CA . LYS A 1 73 ? -15.075 -0.448 15.806 1.00 84.38 73 LYS A CA 1
ATOM 592 C C . LYS A 1 73 ? -15.443 -1.749 16.538 1.00 84.38 73 LYS A C 1
ATOM 594 O O . LYS A 1 73 ? -15.486 -1.760 17.761 1.00 84.38 73 LYS A O 1
ATOM 599 N N . ARG A 1 74 ? -15.646 -2.860 15.812 1.00 86.50 74 ARG A N 1
ATOM 600 C CA . ARG A 1 74 ? -15.997 -4.178 16.387 1.00 86.50 74 ARG A CA 1
ATOM 601 C C . ARG A 1 74 ? -14.877 -4.821 17.208 1.00 86.50 74 ARG A C 1
ATOM 603 O O . ARG A 1 74 ? -15.144 -5.745 17.964 1.00 86.50 74 ARG A O 1
ATOM 610 N N . LEU A 1 75 ? -13.634 -4.381 17.022 1.00 84.38 75 LEU A N 1
ATOM 611 C CA . LEU A 1 75 ? -12.469 -4.959 17.692 1.00 84.38 75 LEU A CA 1
ATOM 612 C C . LEU A 1 75 ? -12.060 -4.196 18.961 1.00 84.38 75 LEU A C 1
ATOM 614 O O . LEU A 1 75 ? -11.136 -4.626 19.644 1.00 84.38 75 LEU A O 1
ATOM 618 N N . SER A 1 76 ? -12.736 -3.087 19.282 1.00 85.19 76 SER A N 1
ATOM 619 C CA . SER A 1 76 ? -12.566 -2.322 20.528 1.00 85.19 76 SER A CA 1
ATOM 620 C C . SER A 1 76 ? -11.116 -1.929 20.869 1.00 85.19 76 SER A C 1
ATOM 622 O O . SER A 1 76 ? -10.768 -1.762 22.037 1.00 85.19 76 SER A O 1
ATOM 624 N N . PHE A 1 77 ? -10.254 -1.751 19.859 1.00 85.19 77 PHE A N 1
ATOM 625 C CA . PHE A 1 77 ? -8.910 -1.196 20.054 1.00 85.19 77 PHE A CA 1
ATOM 626 C C . PHE A 1 77 ? -8.945 0.319 20.234 1.00 85.19 77 PHE A C 1
ATOM 628 O O . PHE A 1 77 ? -9.771 1.010 19.636 1.00 85.19 77 PHE A O 1
ATOM 635 N N . ARG A 1 78 ? -7.993 0.838 21.021 1.00 87.25 78 ARG A N 1
ATOM 636 C CA . ARG A 1 78 ? -7.804 2.281 21.221 1.00 87.25 78 ARG A CA 1
ATOM 637 C C . ARG A 1 78 ? -7.543 2.988 19.878 1.00 87.25 78 ARG A C 1
ATOM 639 O O . ARG A 1 78 ? -6.832 2.422 19.050 1.00 87.25 78 ARG A O 1
ATOM 646 N N . PRO A 1 79 ? -7.997 4.240 19.682 1.00 87.50 79 PRO A N 1
ATOM 647 C CA . PRO A 1 79 ? -7.774 4.995 18.442 1.00 87.50 79 PRO A CA 1
ATOM 648 C C . PRO A 1 79 ? -6.309 5.027 17.977 1.00 87.50 79 PRO A C 1
ATOM 650 O O . PRO A 1 79 ? -6.031 4.792 16.807 1.00 87.50 79 PRO A O 1
ATOM 653 N N . VAL A 1 80 ? -5.366 5.188 18.915 1.00 89.44 80 VAL A N 1
ATOM 654 C CA . VAL A 1 80 ? -3.913 5.215 18.648 1.00 89.44 80 VAL A CA 1
ATOM 655 C C . VAL A 1 80 ? -3.415 3.962 17.914 1.00 89.44 80 VAL A C 1
ATOM 657 O O . VAL A 1 80 ? -2.491 4.046 17.107 1.00 89.44 80 VAL A O 1
ATOM 660 N N . PHE A 1 81 ? -4.014 2.795 18.171 1.00 90.75 81 PHE A N 1
ATOM 661 C CA . PHE A 1 81 ? -3.665 1.552 17.477 1.00 90.75 81 PHE A CA 1
ATOM 662 C C . PHE A 1 81 ? -3.949 1.656 15.974 1.00 90.75 81 PHE A C 1
ATOM 664 O O . PHE A 1 81 ? -3.109 1.303 15.148 1.00 90.75 81 PHE A O 1
ATOM 671 N N . TRP A 1 82 ? -5.119 2.186 15.626 1.00 91.88 82 TRP A N 1
ATOM 672 C CA . TRP A 1 82 ? -5.553 2.331 14.243 1.00 91.88 82 TRP A CA 1
ATOM 673 C C . TRP A 1 82 ? -4.748 3.387 13.496 1.00 91.88 82 TRP A C 1
ATOM 675 O O . TRP A 1 82 ? -4.305 3.134 12.378 1.00 91.88 82 TRP A O 1
ATOM 685 N N . THR A 1 83 ? -4.447 4.509 14.153 1.00 90.88 83 THR A N 1
ATOM 686 C CA . THR A 1 83 ? -3.572 5.547 13.597 1.00 90.88 83 THR A CA 1
ATOM 687 C C . THR A 1 83 ? -2.176 4.998 13.280 1.00 90.88 83 THR A C 1
ATOM 689 O O . THR A 1 83 ? -1.628 5.280 12.219 1.00 90.88 83 THR A O 1
ATOM 692 N N . ARG A 1 84 ? -1.605 4.150 14.148 1.00 91.56 84 ARG A N 1
ATOM 693 C CA . ARG A 1 84 ? -0.308 3.498 13.887 1.00 91.56 84 ARG A CA 1
ATOM 694 C C . ARG A 1 84 ? -0.357 2.535 12.704 1.00 91.56 84 ARG A C 1
ATOM 696 O O . ARG A 1 84 ? 0.527 2.591 11.856 1.00 91.56 84 ARG A O 1
ATOM 703 N N . LEU A 1 85 ? -1.397 1.703 12.609 1.00 92.69 85 LEU A N 1
ATOM 704 C CA . LEU A 1 85 ? -1.594 0.838 11.440 1.00 92.69 85 LEU A CA 1
ATOM 705 C C . LEU A 1 85 ? -1.721 1.641 10.146 1.00 92.69 85 LEU A C 1
ATOM 707 O O . LEU A 1 85 ? -1.203 1.227 9.112 1.00 92.69 85 LEU A O 1
ATOM 711 N N . HIS A 1 86 ? -2.383 2.794 10.208 1.00 92.38 86 HIS A N 1
ATOM 712 C CA . HIS A 1 86 ? -2.508 3.703 9.078 1.00 92.38 86 HIS A CA 1
ATOM 713 C C . HIS A 1 86 ?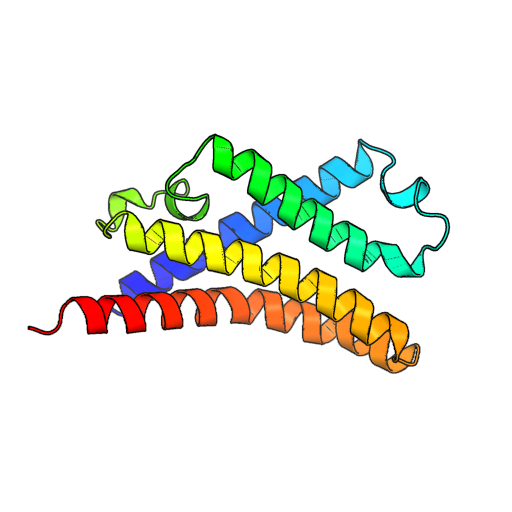 -1.152 4.282 8.651 1.00 92.38 86 HIS A C 1
ATOM 715 O O . HIS A 1 86 ? -0.839 4.304 7.464 1.00 92.38 86 HIS A O 1
ATOM 721 N N . TYR A 1 87 ? -0.282 4.642 9.600 1.00 92.06 87 TYR A N 1
ATOM 722 C CA . TYR A 1 87 ? 1.100 5.012 9.278 1.00 92.06 87 TYR A CA 1
ATOM 723 C C . TYR A 1 87 ? 1.903 3.859 8.674 1.00 92.06 87 TYR A C 1
ATOM 725 O O . TYR A 1 87 ? 2.676 4.086 7.746 1.00 92.06 87 TYR A O 1
ATOM 733 N N . CYS A 1 88 ? 1.698 2.621 9.127 1.00 94.38 88 CYS A N 1
ATOM 734 C CA . CYS A 1 88 ? 2.318 1.462 8.486 1.00 94.38 88 CYS A CA 1
ATOM 735 C C . CYS A 1 88 ? 1.841 1.273 7.038 1.00 94.38 88 CYS A C 1
ATOM 737 O O . CYS A 1 88 ? 2.637 0.871 6.196 1.00 94.38 88 CYS A O 1
ATOM 739 N N . LEU A 1 89 ? 0.576 1.581 6.730 1.00 93.94 89 LEU A N 1
ATOM 740 C CA . LEU A 1 89 ? 0.053 1.544 5.362 1.00 93.94 89 LEU A CA 1
ATOM 741 C C . LEU A 1 89 ? 0.735 2.588 4.464 1.00 93.94 89 LEU A C 1
ATOM 743 O O . LEU A 1 89 ? 1.151 2.256 3.356 1.00 93.94 89 LEU A O 1
ATOM 747 N N . TYR A 1 90 ? 0.932 3.817 4.951 1.00 93.12 90 TYR A N 1
ATOM 748 C CA . TYR A 1 90 ? 1.743 4.805 4.228 1.00 93.12 90 TYR A CA 1
ATOM 749 C C . TYR A 1 90 ? 3.183 4.352 4.047 1.00 93.12 90 TYR A C 1
ATOM 751 O O . TYR A 1 90 ? 3.725 4.453 2.949 1.00 93.12 90 TYR A O 1
ATOM 759 N N . GLY A 1 91 ? 3.785 3.830 5.117 1.00 93.56 91 GLY A N 1
ATOM 760 C CA . GLY A 1 91 ? 5.134 3.287 5.088 1.00 93.56 91 GLY A CA 1
ATOM 761 C C . GLY A 1 91 ? 5.275 2.184 4.044 1.00 93.56 91 GLY A C 1
ATOM 762 O O . GLY A 1 91 ? 6.264 2.170 3.324 1.00 93.56 91 GLY A O 1
ATOM 763 N N . LEU A 1 92 ? 4.269 1.318 3.893 1.00 95.50 92 LEU A N 1
ATOM 764 C CA . LEU A 1 92 ? 4.246 0.259 2.885 1.00 95.50 92 LEU A CA 1
ATOM 765 C C . LEU A 1 92 ? 4.284 0.821 1.456 1.00 95.50 92 LEU A C 1
ATOM 767 O O . LEU A 1 92 ? 5.128 0.403 0.665 1.00 95.50 92 LEU A O 1
ATOM 771 N N . PHE A 1 93 ? 3.409 1.774 1.119 1.00 96.06 93 PHE A N 1
ATOM 772 C CA . PHE A 1 93 ? 3.385 2.361 -0.227 1.00 96.06 93 PHE A CA 1
ATOM 773 C C . PHE A 1 93 ? 4.615 3.228 -0.511 1.00 96.06 93 PHE A C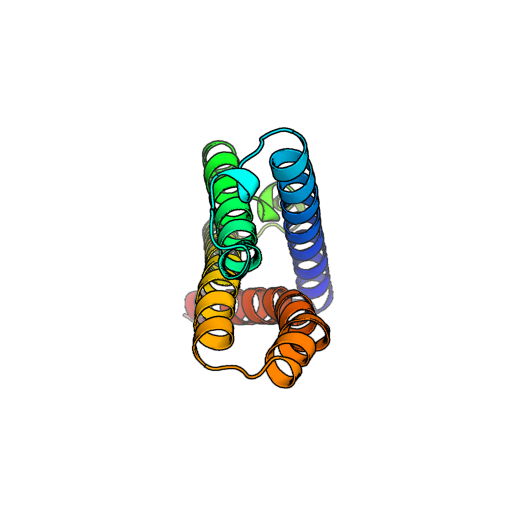 1
ATOM 775 O O . PHE A 1 93 ? 5.192 3.132 -1.592 1.00 96.06 93 PHE A O 1
ATOM 782 N N . GLY A 1 94 ? 5.068 4.012 0.471 1.00 95.12 94 GLY A N 1
ATOM 783 C CA . GLY A 1 94 ? 6.303 4.787 0.367 1.00 95.12 94 GLY A CA 1
ATOM 784 C C . GLY A 1 94 ? 7.531 3.894 0.190 1.00 95.12 94 GLY A C 1
ATOM 785 O O . GLY A 1 94 ? 8.369 4.163 -0.668 1.00 95.12 94 GLY A O 1
ATOM 786 N N . PHE A 1 95 ? 7.605 2.786 0.933 1.00 95.25 95 PHE A N 1
ATOM 787 C CA . PHE A 1 95 ? 8.654 1.782 0.780 1.00 95.25 95 PHE A CA 1
ATOM 788 C C . PHE A 1 95 ? 8.628 1.157 -0.615 1.00 95.25 95 PHE A C 1
ATOM 790 O O . PHE A 1 95 ? 9.666 1.097 -1.264 1.00 95.25 95 PHE A O 1
ATOM 797 N N . LEU A 1 96 ? 7.461 0.742 -1.117 1.00 95.62 96 LEU A N 1
ATOM 798 C CA . LEU A 1 96 ? 7.336 0.180 -2.464 1.00 95.62 96 LEU A CA 1
ATOM 799 C C . LEU A 1 96 ? 7.742 1.181 -3.554 1.00 95.62 96 LEU A C 1
ATOM 801 O O . LEU A 1 96 ? 8.425 0.786 -4.497 1.00 95.62 96 LEU A O 1
ATOM 805 N N . ALA A 1 97 ? 7.386 2.460 -3.410 1.00 95.12 97 ALA A N 1
ATOM 806 C CA . ALA A 1 97 ? 7.797 3.517 -4.331 1.00 95.12 97 ALA A CA 1
ATOM 807 C C . ALA A 1 97 ? 9.319 3.733 -4.317 1.00 95.12 97 ALA A C 1
ATOM 809 O O . ALA A 1 97 ? 9.962 3.695 -5.366 1.00 95.12 97 ALA A O 1
ATOM 810 N N . ALA A 1 98 ? 9.909 3.913 -3.132 1.00 94.44 98 ALA A N 1
ATOM 811 C CA . ALA A 1 98 ? 11.348 4.121 -2.984 1.00 94.44 98 ALA A CA 1
ATOM 812 C C . ALA A 1 98 ? 12.145 2.905 -3.471 1.00 94.44 98 ALA A C 1
ATOM 814 O O . ALA A 1 98 ? 13.133 3.043 -4.188 1.00 94.44 98 ALA A O 1
ATOM 815 N N . PHE A 1 99 ? 11.691 1.703 -3.126 1.00 92.88 99 PHE A N 1
ATOM 816 C CA . PHE A 1 99 ? 12.360 0.473 -3.511 1.00 92.88 99 PHE A CA 1
ATOM 817 C C . PHE A 1 99 ? 12.229 0.202 -5.015 1.00 92.88 99 PHE A C 1
ATOM 819 O O . PHE A 1 99 ? 13.204 -0.220 -5.629 1.00 92.88 99 PHE A O 1
ATOM 826 N N . ALA A 1 100 ? 11.084 0.513 -5.637 1.00 92.31 100 ALA A N 1
ATOM 827 C CA . ALA A 1 100 ? 10.948 0.466 -7.092 1.00 92.31 100 ALA A CA 1
ATOM 828 C C . ALA A 1 100 ? 11.969 1.383 -7.777 1.00 92.31 100 ALA A C 1
ATOM 830 O O . ALA A 1 100 ? 12.633 0.938 -8.708 1.00 92.31 100 ALA A O 1
ATOM 831 N N . LEU A 1 101 ? 12.146 2.608 -7.273 1.00 92.12 101 LEU A N 1
ATOM 832 C CA . LEU A 1 101 ? 13.119 3.569 -7.795 1.00 92.12 101 LEU A CA 1
ATOM 833 C C . LEU A 1 101 ? 14.565 3.080 -7.628 1.00 92.12 101 LEU A C 1
ATOM 835 O O . LEU A 1 101 ? 15.347 3.159 -8.572 1.00 92.12 101 LEU A O 1
ATOM 839 N N . ILE A 1 102 ? 14.921 2.542 -6.456 1.00 90.81 102 ILE A N 1
ATOM 840 C CA . ILE A 1 102 ? 16.270 2.017 -6.193 1.00 90.81 102 ILE A CA 1
ATOM 841 C C . ILE A 1 102 ? 16.565 0.826 -7.096 1.00 90.81 102 ILE A C 1
ATOM 843 O O . ILE A 1 102 ? 17.572 0.836 -7.797 1.00 90.81 102 ILE A O 1
ATOM 847 N N . VAL A 1 103 ? 15.692 -0.190 -7.097 1.00 89.19 103 VAL A N 1
ATOM 848 C CA . VAL A 1 103 ? 15.887 -1.391 -7.916 1.00 89.19 103 VAL A CA 1
ATOM 849 C C . VAL A 1 103 ? 15.989 -0.983 -9.374 1.00 89.19 103 VAL A C 1
ATOM 851 O O . VAL A 1 103 ? 16.920 -1.392 -10.044 1.00 89.19 103 VAL A O 1
ATOM 854 N N . GLN A 1 104 ? 15.106 -0.117 -9.855 1.00 85.94 104 GLN A N 1
ATOM 855 C CA . GLN A 1 104 ? 15.174 0.402 -11.212 1.00 85.94 104 GLN A CA 1
ATOM 856 C C . GLN A 1 104 ? 16.526 1.052 -11.551 1.00 85.94 104 GLN A C 1
ATOM 858 O O . GLN A 1 104 ? 17.028 0.851 -12.653 1.00 85.94 104 GLN A O 1
ATOM 863 N N . ALA A 1 105 ? 17.101 1.839 -10.639 1.00 86.06 105 ALA A N 1
ATOM 864 C CA . ALA A 1 105 ? 18.342 2.569 -10.889 1.00 86.06 105 ALA A CA 1
ATOM 865 C C . ALA A 1 105 ? 19.577 1.658 -10.997 1.00 86.06 105 ALA A C 1
ATOM 867 O O . ALA A 1 105 ? 20.560 2.047 -11.624 1.00 86.06 105 ALA A O 1
ATOM 868 N N . VAL A 1 106 ? 19.541 0.467 -10.388 1.00 85.25 106 VAL A N 1
ATOM 869 C CA . VAL A 1 106 ? 20.721 -0.412 -10.265 1.00 85.25 106 VAL A CA 1
ATOM 870 C C . VAL A 1 106 ? 20.534 -1.806 -10.868 1.00 85.25 106 VAL A C 1
ATOM 872 O O . VAL A 1 106 ? 21.506 -2.543 -11.021 1.00 85.25 106 VAL A O 1
ATOM 875 N N . ALA A 1 107 ? 19.303 -2.209 -11.185 1.00 83.81 107 ALA A N 1
ATOM 876 C CA . ALA A 1 107 ? 18.988 -3.571 -11.594 1.00 83.81 107 ALA A CA 1
ATOM 877 C C . ALA A 1 107 ? 19.164 -3.792 -13.095 1.00 83.81 107 ALA A C 1
ATOM 879 O O . ALA A 1 107 ? 18.688 -3.026 -13.932 1.00 83.81 107 ALA A O 1
ATOM 880 N N . SER A 1 108 ? 19.734 -4.947 -13.434 1.00 88.94 108 SER A N 1
ATOM 881 C CA . SER A 1 108 ? 19.590 -5.515 -14.771 1.00 88.94 108 SER A CA 1
ATOM 882 C C . SER A 1 108 ? 18.120 -5.885 -15.049 1.00 88.94 108 SER A C 1
ATOM 884 O O . SER A 1 108 ? 17.345 -6.106 -14.108 1.00 88.94 108 SER A O 1
ATOM 886 N N . PRO A 1 109 ? 17.711 -6.039 -16.325 1.00 86.62 109 PRO A N 1
ATOM 887 C CA . PRO A 1 109 ? 16.344 -6.438 -16.675 1.00 86.62 109 PRO A CA 1
ATOM 888 C C . PRO A 1 109 ? 15.867 -7.724 -15.977 1.00 86.62 109 PRO A C 1
ATOM 890 O O . PRO A 1 109 ? 14.699 -7.834 -15.607 1.00 86.62 109 PRO A O 1
ATOM 893 N N . PHE A 1 110 ? 16.777 -8.674 -15.741 1.00 88.94 110 PHE A N 1
ATOM 894 C CA . PHE A 1 110 ? 16.485 -9.914 -15.018 1.00 88.94 110 PHE A CA 1
ATOM 895 C C . PHE A 1 110 ? 16.135 -9.659 -13.544 1.00 88.94 110 PHE A C 1
ATOM 897 O O . PHE A 1 110 ? 15.122 -10.150 -13.045 1.00 88.94 110 PHE A O 1
ATOM 904 N N . VAL A 1 111 ? 16.932 -8.839 -12.852 1.00 88.19 111 VAL A N 1
ATOM 905 C CA . VAL A 1 111 ? 16.689 -8.473 -11.447 1.00 88.19 111 VAL A CA 1
ATOM 906 C C . VAL A 1 111 ? 15.394 -7.667 -11.315 1.00 88.19 111 VAL A C 1
ATOM 908 O O . VAL A 1 111 ? 14.615 -7.887 -10.389 1.00 88.19 111 VAL A O 1
ATOM 911 N N . TRP A 1 112 ? 15.105 -6.794 -12.281 1.00 88.44 112 TRP A N 1
ATOM 912 C CA . TRP A 1 112 ? 13.854 -6.043 -12.336 1.00 88.44 112 TRP A CA 1
ATOM 913 C C . TRP A 1 112 ? 12.616 -6.937 -12.481 1.00 88.44 112 TRP A C 1
ATOM 915 O O . TRP A 1 112 ? 11.612 -6.732 -11.793 1.00 88.44 112 TRP A O 1
ATOM 925 N N . ALA A 1 113 ? 12.684 -7.956 -13.340 1.00 88.31 113 ALA A N 1
ATOM 926 C CA . ALA A 1 113 ? 11.615 -8.940 -13.478 1.00 88.31 113 ALA A CA 1
ATOM 927 C C . ALA A 1 113 ? 11.410 -9.729 -12.174 1.00 88.31 113 ALA A C 1
ATOM 929 O O . ALA A 1 113 ? 10.276 -9.867 -11.712 1.00 88.31 113 ALA A O 1
ATOM 930 N N . GLY A 1 114 ? 12.501 -10.172 -11.535 1.00 89.62 114 GLY A N 1
ATOM 931 C CA . GLY A 1 114 ? 12.447 -10.853 -10.239 1.00 89.62 114 GLY A CA 1
ATOM 932 C C . GLY A 1 114 ? 11.828 -9.988 -9.136 1.00 89.62 114 GLY A C 1
ATOM 933 O O . GLY A 1 114 ? 10.998 -10.461 -8.357 1.00 89.62 114 GLY A O 1
ATOM 934 N N . TYR A 1 115 ? 12.156 -8.696 -9.110 1.00 88.94 115 TYR A N 1
ATOM 935 C CA . TYR A 1 115 ? 11.549 -7.738 -8.190 1.00 88.94 115 TYR A CA 1
ATOM 936 C C . TYR A 1 115 ? 10.024 -7.651 -8.361 1.00 88.94 115 TYR A C 1
ATOM 938 O O . TYR A 1 115 ? 9.289 -7.747 -7.377 1.00 88.94 115 TYR A O 1
ATOM 946 N N . LYS A 1 116 ? 9.540 -7.524 -9.600 1.00 86.94 116 LYS A N 1
ATOM 947 C CA . LYS A 1 116 ? 8.100 -7.438 -9.891 1.00 86.94 116 LYS A CA 1
ATOM 948 C C . LYS A 1 116 ? 7.346 -8.723 -9.564 1.00 86.94 116 LYS A C 1
ATOM 950 O O . LYS A 1 116 ? 6.252 -8.659 -9.018 1.00 86.94 116 LYS A O 1
ATOM 955 N N . LEU A 1 117 ? 7.917 -9.877 -9.907 1.00 90.38 117 LEU A N 1
ATOM 956 C CA . LEU A 1 117 ? 7.239 -11.168 -9.773 1.00 90.38 117 LEU A CA 1
ATOM 957 C C . LEU A 1 117 ? 7.223 -11.691 -8.338 1.00 90.38 117 LEU A C 1
ATOM 959 O O . LEU A 1 117 ? 6.247 -12.312 -7.933 1.00 90.38 117 LEU A O 1
ATOM 963 N N . TYR A 1 118 ? 8.287 -11.448 -7.571 1.00 92.56 118 TYR A N 1
ATOM 964 C CA . TYR A 1 118 ? 8.454 -12.077 -6.261 1.00 92.56 118 TYR A CA 1
ATOM 965 C C . TYR A 1 118 ? 8.503 -11.060 -5.129 1.00 92.56 118 TYR A C 1
ATOM 967 O O . TYR A 1 118 ? 7.774 -11.194 -4.149 1.00 92.56 118 TYR A O 1
ATOM 975 N N . CYS A 1 119 ? 9.328 -10.020 -5.257 1.00 90.56 119 CYS A N 1
ATOM 976 C CA . CYS A 1 119 ? 9.563 -9.091 -4.155 1.00 90.56 119 CYS A CA 1
ATOM 977 C C . CYS A 1 119 ? 8.344 -8.203 -3.877 1.00 90.56 119 CYS A C 1
ATOM 979 O O . CYS A 1 119 ? 7.917 -8.115 -2.729 1.00 90.56 119 CYS A O 1
ATOM 981 N N . GLN A 1 120 ? 7.735 -7.596 -4.903 1.00 91.50 120 GLN A N 1
ATOM 982 C CA . GLN A 1 120 ? 6.537 -6.768 -4.718 1.00 91.50 120 GLN A CA 1
ATOM 983 C C . GLN A 1 120 ? 5.371 -7.559 -4.097 1.00 91.50 120 GLN A C 1
ATOM 985 O O . GLN A 1 120 ? 4.863 -7.117 -3.062 1.00 91.50 120 GLN A O 1
ATOM 990 N N . PRO A 1 121 ? 4.977 -8.741 -4.620 1.00 92.06 121 PRO A N 1
ATOM 991 C CA . PRO A 1 121 ? 3.961 -9.565 -3.974 1.00 92.06 121 PRO A CA 1
ATOM 992 C C . PRO A 1 121 ? 4.352 -9.985 -2.560 1.00 92.06 121 PRO A C 1
ATOM 994 O O . PRO A 1 121 ? 3.524 -9.882 -1.663 1.00 92.06 121 PRO A O 1
ATOM 997 N N . ALA A 1 122 ? 5.603 -10.387 -2.313 1.00 94.12 122 ALA A N 1
ATOM 998 C CA . ALA A 1 122 ? 6.045 -10.759 -0.969 1.00 94.12 122 ALA A CA 1
ATOM 999 C C . ALA A 1 122 ? 5.922 -9.594 0.025 1.00 94.12 122 ALA A C 1
ATOM 1001 O O . ALA A 1 122 ?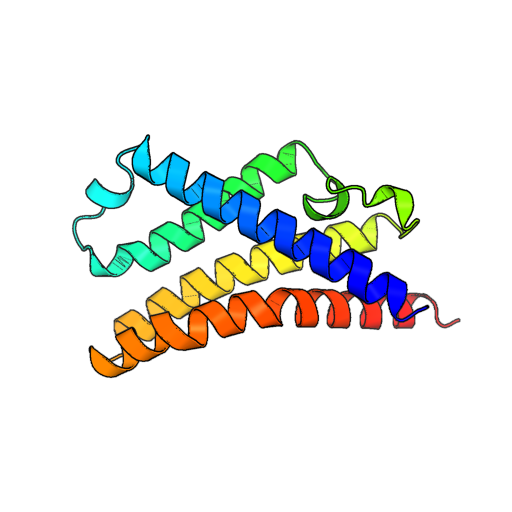 5.437 -9.787 1.137 1.00 94.12 122 ALA A O 1
ATOM 1002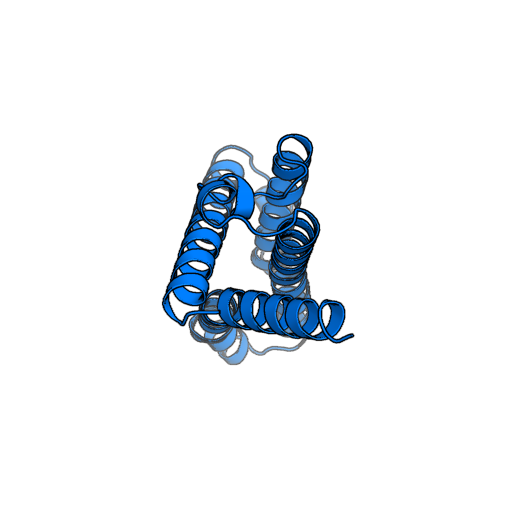 N N . VAL A 1 123 ? 6.297 -8.376 -0.371 1.00 94.06 123 VAL A N 1
ATOM 1003 C CA . VAL A 1 123 ? 6.170 -7.173 0.466 1.00 94.06 123 VAL A CA 1
ATOM 1004 C C . VAL A 1 123 ? 4.705 -6.831 0.723 1.00 94.06 123 VAL A C 1
ATOM 1006 O O . VAL A 1 123 ? 4.344 -6.527 1.857 1.00 94.06 123 VAL A O 1
ATOM 1009 N N . LEU A 1 124 ? 3.840 -6.923 -0.288 1.00 93.12 124 LEU A N 1
ATOM 1010 C CA . LEU A 1 124 ? 2.399 -6.720 -0.111 1.00 93.12 124 LEU A CA 1
ATOM 1011 C C . LEU A 1 124 ? 1.775 -7.800 0.772 1.00 93.12 124 LEU A C 1
ATOM 1013 O O . LEU A 1 124 ? 0.844 -7.505 1.521 1.00 93.12 124 LEU A O 1
ATOM 1017 N N . LEU A 1 125 ? 2.298 -9.028 0.712 1.00 92.50 125 LEU A N 1
ATOM 1018 C CA . LEU A 1 125 ? 1.777 -10.133 1.495 1.00 92.50 125 LEU A CA 1
ATOM 1019 C C . LEU A 1 125 ? 2.204 -10.047 2.972 1.00 92.50 125 LEU A C 1
ATOM 1021 O O . LEU A 1 125 ? 1.403 -10.211 3.896 1.00 92.50 125 LEU A O 1
ATOM 1025 N N . LEU A 1 126 ? 3.489 -9.776 3.200 1.00 93.38 126 LEU A N 1
ATOM 1026 C CA . LEU A 1 126 ? 4.110 -9.773 4.525 1.00 93.38 126 LEU A CA 1
ATOM 1027 C C . LEU A 1 126 ? 4.008 -8.415 5.227 1.00 93.38 126 LEU A C 1
ATOM 1029 O O . LEU A 1 126 ? 3.977 -8.363 6.455 1.00 93.38 126 LEU A O 1
ATOM 1033 N N . GLY A 1 127 ? 3.915 -7.315 4.483 1.00 91.56 127 GLY A N 1
ATOM 1034 C CA . GLY A 1 127 ? 3.812 -5.955 5.016 1.00 91.56 127 GLY A CA 1
ATOM 1035 C C . GLY A 1 127 ? 2.685 -5.790 6.041 1.00 91.56 127 GLY A C 1
ATOM 1036 O O . GLY A 1 127 ? 2.959 -5.342 7.156 1.00 91.56 127 GLY A O 1
ATOM 1037 N N . PRO A 1 128 ? 1.444 -6.222 5.745 1.00 90.44 128 PRO A N 1
ATOM 1038 C CA . PRO A 1 128 ? 0.345 -6.212 6.707 1.00 90.44 128 PRO A CA 1
ATOM 1039 C C . PRO A 1 128 ? 0.643 -7.027 7.972 1.00 90.44 128 PRO A C 1
ATOM 1041 O O . PRO A 1 128 ? 0.326 -6.591 9.077 1.00 90.44 128 PRO A O 1
ATOM 1044 N N . TRP A 1 129 ? 1.293 -8.189 7.842 1.00 90.12 129 TRP A N 1
ATOM 1045 C CA . TRP A 1 129 ? 1.687 -9.005 8.995 1.00 90.12 129 TRP A CA 1
ATOM 1046 C C . TRP A 1 129 ? 2.682 -8.267 9.893 1.00 90.12 129 TRP A C 1
ATOM 1048 O O . TRP A 1 129 ? 2.505 -8.211 11.115 1.00 90.12 129 TRP A O 1
ATOM 1058 N N . VAL A 1 130 ? 3.714 -7.676 9.289 1.00 91.50 130 VAL A N 1
ATOM 1059 C CA . VAL A 1 130 ? 4.738 -6.896 9.991 1.00 91.50 130 VAL A CA 1
ATOM 1060 C C . VAL A 1 130 ? 4.106 -5.678 10.666 1.00 91.50 130 VAL A C 1
ATOM 1062 O O . VAL A 1 130 ? 4.315 -5.470 11.859 1.00 91.50 130 VAL A O 1
ATOM 1065 N N . ALA A 1 131 ? 3.262 -4.929 9.955 1.00 91.69 131 ALA A N 1
ATOM 1066 C CA . ALA A 1 131 ? 2.548 -3.764 10.476 1.00 91.69 131 ALA A CA 1
ATOM 1067 C C . ALA A 1 131 ? 1.708 -4.102 11.716 1.00 91.69 131 ALA A C 1
ATOM 1069 O O . ALA A 1 131 ? 1.788 -3.422 12.745 1.00 91.69 131 ALA A O 1
ATOM 1070 N N . VAL A 1 132 ? 0.930 -5.186 11.645 1.00 89.31 132 VAL A N 1
ATOM 1071 C CA . VAL A 1 132 ? 0.117 -5.667 12.768 1.00 89.31 132 VAL A CA 1
ATOM 1072 C C . VAL A 1 132 ? 1.008 -6.097 13.930 1.00 89.31 132 VAL A C 1
ATOM 1074 O O . VAL A 1 132 ? 0.792 -5.653 15.057 1.00 89.31 132 VAL A O 1
ATOM 1077 N N . SER A 1 133 ? 2.045 -6.890 13.669 1.00 88.62 133 SER A N 1
ATOM 1078 C CA . SER A 1 133 ? 2.960 -7.399 14.699 1.00 88.62 133 SER A CA 1
ATOM 1079 C C . SER A 1 133 ? 3.691 -6.276 15.442 1.00 88.62 133 SER A C 1
ATOM 1081 O O . SER A 1 133 ? 3.750 -6.286 16.676 1.00 88.62 133 SER A O 1
ATOM 1083 N N . LEU A 1 134 ? 4.193 -5.275 14.714 1.00 88.19 134 LEU A N 1
ATOM 1084 C CA . LEU A 1 134 ? 4.845 -4.097 15.289 1.00 88.19 134 LEU A CA 1
ATOM 1085 C C . LEU A 1 134 ? 3.862 -3.299 16.144 1.00 88.19 134 LEU A C 1
ATOM 1087 O O . LEU A 1 134 ? 4.129 -3.031 17.316 1.00 88.19 134 LEU A O 1
ATOM 1091 N N . THR A 1 135 ? 2.686 -2.985 15.600 1.00 88.38 135 THR A N 1
ATOM 1092 C CA . THR A 1 135 ? 1.698 -2.162 16.307 1.00 88.38 135 THR A CA 1
ATOM 1093 C C . THR A 1 135 ? 1.220 -2.838 17.595 1.00 88.38 135 THR A C 1
ATOM 1095 O O . THR A 1 135 ? 1.070 -2.183 18.630 1.00 88.38 135 THR A O 1
ATOM 1098 N N . LEU A 1 136 ? 1.038 -4.160 17.563 1.00 84.69 136 LEU A N 1
ATOM 1099 C CA . LEU A 1 136 ? 0.674 -4.958 18.732 1.00 84.69 136 LEU A CA 1
ATOM 1100 C C . LEU A 1 136 ? 1.782 -5.033 19.778 1.00 84.69 136 LEU A C 1
ATOM 1102 O O . LEU A 1 136 ? 1.495 -4.952 20.973 1.00 84.69 136 LEU A O 1
ATOM 1106 N N . SER A 1 137 ? 3.036 -5.157 19.348 1.00 83.88 137 SER A N 1
ATOM 1107 C CA . SER A 1 137 ? 4.182 -5.203 20.260 1.00 83.88 137 SER A CA 1
ATOM 1108 C C . SER A 1 137 ? 4.292 -3.908 21.063 1.00 83.88 137 SER A C 1
ATOM 1110 O O . SER A 1 137 ? 4.395 -3.953 22.291 1.00 83.88 137 SER A O 1
ATOM 1112 N N . VAL A 1 138 ? 4.134 -2.757 20.401 1.00 82.56 138 VAL A N 1
ATOM 1113 C CA . VAL A 1 138 ? 4.135 -1.451 21.077 1.00 82.56 138 VAL A CA 1
ATOM 1114 C C . VAL A 1 138 ? 2.889 -1.276 21.955 1.00 82.56 138 VAL A C 1
ATOM 1116 O O . VAL A 1 138 ? 2.970 -0.738 23.057 1.00 82.56 138 VAL A O 1
ATOM 1119 N N . ALA A 1 139 ? 1.719 -1.757 21.523 1.00 78.75 139 ALA A N 1
ATOM 1120 C CA . ALA A 1 139 ? 0.509 -1.713 22.348 1.00 78.75 139 ALA A CA 1
ATOM 1121 C C . ALA A 1 139 ? 0.638 -2.554 23.634 1.00 78.75 139 ALA A C 1
ATOM 1123 O O . ALA A 1 139 ? 0.087 -2.182 24.669 1.00 78.75 139 ALA A O 1
ATOM 1124 N N . LYS A 1 140 ? 1.374 -3.671 23.590 1.00 77.56 140 LYS A N 1
ATOM 1125 C CA . LYS A 1 140 ? 1.661 -4.500 24.768 1.00 77.56 140 LYS A CA 1
ATOM 1126 C C . LYS A 1 140 ? 2.636 -3.814 25.727 1.00 77.56 140 LYS A C 1
ATOM 1128 O O . LYS A 1 140 ? 2.472 -3.963 26.931 1.00 77.56 140 LYS A O 1
ATOM 1133 N N . GLN A 1 141 ? 3.626 -3.083 25.213 1.00 75.19 141 GLN A N 1
ATOM 1134 C CA . GLN A 1 141 ? 4.572 -2.318 26.037 1.00 75.19 141 GLN A CA 1
ATOM 1135 C C . GLN A 1 141 ? 3.883 -1.162 26.770 1.00 75.19 141 GLN A C 1
ATOM 1137 O O . GLN A 1 141 ? 4.052 -1.038 27.974 1.00 75.19 141 GLN A O 1
ATOM 1142 N N . ASN A 1 142 ? 3.016 -0.408 26.088 1.00 66.81 142 ASN A N 1
ATOM 1143 C CA . ASN A 1 142 ? 2.288 0.727 26.678 1.00 66.81 142 ASN A CA 1
ATOM 1144 C C . ASN A 1 142 ? 1.225 0.340 27.729 1.00 66.81 142 ASN A C 1
ATOM 1146 O O . ASN A 1 142 ? 0.581 1.223 28.287 1.00 66.81 142 ASN A O 1
ATOM 1150 N N . ASN A 1 143 ? 0.987 -0.955 27.953 1.00 62.22 143 ASN A N 1
ATOM 1151 C CA . ASN A 1 143 ? 0.065 -1.470 28.969 1.00 62.22 143 ASN A CA 1
ATOM 1152 C C . ASN A 1 143 ? 0.791 -2.266 30.071 1.00 62.22 143 ASN A C 1
ATOM 1154 O O . ASN A 1 143 ? 0.127 -2.943 30.855 1.00 62.22 143 ASN A O 1
ATOM 1158 N N . ARG A 1 144 ? 2.132 -2.254 30.111 1.00 44.94 144 ARG A N 1
ATOM 1159 C CA . ARG A 1 144 ? 2.865 -2.751 31.282 1.00 44.94 144 ARG A CA 1
ATOM 1160 C C . ARG A 1 144 ? 2.864 -1.646 32.350 1.00 44.94 144 ARG A C 1
ATOM 1162 O O . ARG A 1 144 ? 3.048 -0.494 31.957 1.00 44.94 144 ARG A O 1
ATOM 1169 N N . PRO A 1 145 ? 2.573 -1.985 33.619 1.00 41.06 145 PRO A N 1
ATOM 1170 C CA . PRO A 1 145 ? 2.580 -1.026 34.721 1.00 41.06 145 PRO A CA 1
ATOM 1171 C C . PRO A 1 145 ? 3.962 -0.400 34.914 1.00 41.06 145 PRO A C 1
ATOM 1173 O O . PRO A 1 145 ? 4.964 -1.082 34.587 1.00 41.06 145 PRO A O 1
#

Organism: NCBI:txid1856405